Protein AF-A0A348ZEK1-F1 (afdb_monomer_lite)

Structure (mmCIF, N/CA/C/O backbone):
data_AF-A0A348ZEK1-F1
#
_entry.id   AF-A0A348ZEK1-F1
#
loop_
_atom_site.group_PDB
_atom_site.id
_atom_site.type_symbol
_atom_site.label_atom_id
_atom_site.label_alt_id
_atom_site.label_comp_id
_atom_site.label_asym_id
_atom_site.label_entity_id
_atom_site.label_seq_id
_atom_site.pdbx_PDB_ins_code
_atom_site.Cartn_x
_atom_site.Cartn_y
_atom_site.Cartn_z
_atom_site.occupancy
_atom_site.B_iso_or_equiv
_atom_site.auth_seq_id
_atom_site.auth_comp_id
_atom_site.auth_asym_id
_atom_site.auth_atom_id
_atom_site.pdbx_PDB_model_num
ATOM 1 N N . THR A 1 1 ? -15.764 -6.537 20.618 1.00 86.88 1 THR A N 1
ATOM 2 C CA . THR A 1 1 ? -16.572 -5.295 20.672 1.00 86.88 1 THR A CA 1
ATOM 3 C C . THR A 1 1 ? -16.518 -4.606 19.317 1.00 86.88 1 THR A C 1
ATOM 5 O O . THR A 1 1 ? -15.702 -5.006 18.494 1.00 86.88 1 THR A O 1
ATOM 8 N N . ARG A 1 2 ? -17.385 -3.619 19.048 1.00 95.00 2 ARG A N 1
ATOM 9 C CA . ARG A 1 2 ? -17.425 -2.895 17.760 1.00 95.00 2 ARG A CA 1
ATOM 10 C C . ARG A 1 2 ? -16.074 -2.265 17.384 1.00 95.00 2 ARG A C 1
ATOM 12 O O . ARG A 1 2 ? -15.631 -2.426 16.258 1.00 95.00 2 ARG A O 1
ATOM 19 N N . GLU A 1 3 ? -15.377 -1.681 18.354 1.00 96.94 3 GLU A N 1
ATOM 20 C CA . GLU A 1 3 ? -14.046 -1.077 18.164 1.00 96.94 3 GLU A CA 1
ATOM 21 C C . GLU A 1 3 ? -13.009 -2.066 17.605 1.00 96.94 3 GLU A C 1
ATOM 23 O O . GLU A 1 3 ? -12.210 -1.728 16.739 1.00 96.94 3 GLU A O 1
ATOM 28 N N . GLN A 1 4 ? -13.043 -3.327 18.051 1.00 97.06 4 GLN A N 1
ATOM 29 C CA . GLN A 1 4 ? -12.130 -4.358 17.542 1.00 97.06 4 GLN A CA 1
ATOM 30 C C . GLN A 1 4 ? -12.432 -4.728 16.086 1.00 97.06 4 GLN A C 1
ATOM 32 O O . GLN A 1 4 ? -11.523 -5.093 15.346 1.00 97.06 4 GLN A O 1
ATOM 37 N N . GLN A 1 5 ? -13.701 -4.654 15.677 1.00 97.25 5 GLN A N 1
ATOM 38 C CA . GLN A 1 5 ? -14.099 -4.904 14.292 1.00 97.25 5 GLN A CA 1
ATOM 39 C C . GLN A 1 5 ? -13.653 -3.753 13.389 1.00 97.25 5 GLN A C 1
ATOM 41 O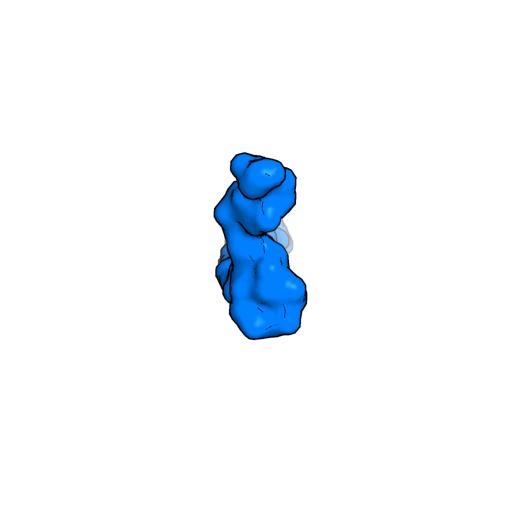 O . GLN A 1 5 ? -13.119 -4.011 12.317 1.00 97.25 5 GLN A O 1
ATOM 46 N N . GLU A 1 6 ? -13.807 -2.508 13.842 1.00 98.12 6 GLU A N 1
ATOM 47 C CA . GLU A 1 6 ? -13.330 -1.318 13.126 1.00 98.12 6 GLU A CA 1
ATOM 48 C C . GLU A 1 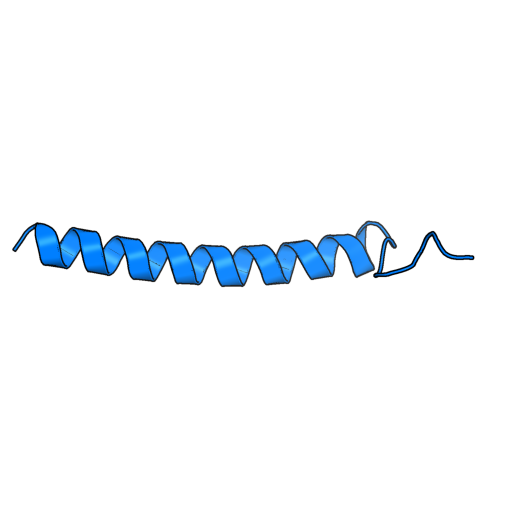6 ? -11.803 -1.364 12.950 1.00 98.12 6 GLU A C 1
ATOM 50 O O . GLU A 1 6 ? -11.313 -1.248 11.831 1.00 98.12 6 GLU A O 1
ATOM 55 N N . HIS A 1 7 ? -11.053 -1.712 14.000 1.00 97.50 7 HIS A N 1
ATOM 56 C CA . HIS A 1 7 ? -9.603 -1.899 13.895 1.00 97.50 7 HIS A CA 1
ATOM 57 C C . HIS A 1 7 ? -9.198 -3.018 12.916 1.00 97.50 7 HIS A C 1
ATOM 59 O O . HIS A 1 7 ? -8.230 -2.886 12.165 1.00 97.50 7 HIS A O 1
ATOM 65 N N . ALA A 1 8 ? -9.934 -4.134 12.902 1.00 97.56 8 ALA A N 1
ATOM 66 C CA . ALA A 1 8 ? -9.673 -5.222 11.964 1.00 97.56 8 ALA A CA 1
ATOM 67 C C . ALA A 1 8 ? -9.952 -4.814 10.505 1.00 97.56 8 ALA A C 1
ATOM 69 O O . ALA A 1 8 ? -9.216 -5.227 9.606 1.00 97.56 8 ALA A O 1
ATOM 70 N N . LEU A 1 9 ? -10.985 -3.997 10.272 1.00 98.38 9 LEU A N 1
ATOM 71 C CA . LEU A 1 9 ? -11.294 -3.440 8.955 1.00 98.38 9 LEU A CA 1
ATOM 72 C C . LEU A 1 9 ? -10.214 -2.460 8.489 1.00 98.38 9 LEU A C 1
ATOM 74 O O . LEU A 1 9 ? -9.806 -2.544 7.334 1.00 98.38 9 LEU A O 1
ATOM 78 N N . ASP A 1 10 ? -9.680 -1.623 9.377 1.00 98.56 10 ASP A N 1
ATOM 79 C CA . ASP A 1 10 ? -8.576 -0.713 9.045 1.00 98.56 10 ASP A CA 1
ATOM 80 C C . ASP A 1 10 ? -7.317 -1.471 8.607 1.00 98.56 10 ASP A C 1
ATOM 82 O O . ASP A 1 10 ? -6.678 -1.124 7.612 1.00 98.56 10 ASP A O 1
ATOM 86 N N . ILE A 1 11 ? -6.971 -2.561 9.302 1.00 98.44 11 ILE A N 1
ATOM 87 C CA . ILE A 1 11 ? -5.841 -3.418 8.907 1.00 98.44 11 ILE A CA 1
ATOM 88 C C . ILE A 1 11 ? -6.089 -4.046 7.532 1.00 98.44 11 ILE A C 1
ATOM 90 O O . ILE A 1 11 ? -5.159 -4.173 6.728 1.00 98.44 11 ILE A O 1
ATOM 94 N N . LEU A 1 12 ? -7.324 -4.476 7.266 1.00 98.50 12 LEU A N 1
ATOM 95 C CA . LEU A 1 12 ? -7.676 -5.061 5.979 1.00 98.50 12 LEU A CA 1
ATOM 96 C C . LEU A 1 12 ? -7.568 -4.023 4.858 1.00 98.50 12 LEU A C 1
ATOM 98 O O . LEU A 1 12 ? -6.973 -4.328 3.825 1.00 98.50 12 LEU A O 1
ATOM 102 N N . GLN A 1 13 ? -8.064 -2.805 5.083 1.00 98.44 13 GLN A N 1
ATOM 103 C CA . GLN A 1 13 ? -7.949 -1.704 4.131 1.00 98.44 13 GLN A CA 1
ATOM 104 C C . GLN A 1 13 ? -6.480 -1.391 3.833 1.00 98.44 13 GLN A C 1
ATOM 106 O O . GLN A 1 13 ? -6.086 -1.404 2.671 1.00 98.44 13 GLN A O 1
ATOM 111 N N . PHE A 1 14 ? -5.638 -1.268 4.864 1.00 98.50 14 PHE A N 1
ATOM 112 C CA . PHE A 1 14 ? -4.200 -1.054 4.691 1.00 98.50 14 PHE A CA 1
ATOM 113 C C . PHE A 1 14 ? -3.546 -2.122 3.799 1.00 98.50 14 PHE A C 1
ATOM 115 O O . PHE A 1 14 ? -2.732 -1.810 2.931 1.00 98.50 14 PHE A O 1
ATOM 122 N N . LYS A 1 15 ? -3.902 -3.401 3.978 1.00 98.50 15 LYS A N 1
ATOM 123 C CA . LYS A 1 15 ? -3.360 -4.476 3.132 1.00 98.50 15 LYS A CA 1
ATOM 124 C C . LYS A 1 15 ? -3.799 -4.341 1.679 1.00 98.50 15 LYS A C 1
ATOM 126 O O . LYS A 1 15 ? -2.992 -4.596 0.787 1.00 98.50 15 LYS A O 1
ATOM 131 N N . LEU A 1 16 ? -5.052 -3.964 1.444 1.00 98.69 16 LEU A N 1
ATOM 132 C CA . LEU A 1 16 ? -5.559 -3.731 0.095 1.00 98.69 16 LEU A CA 1
ATOM 133 C C . LEU A 1 16 ? -4.861 -2.533 -0.556 1.00 98.69 16 LEU A C 1
ATOM 135 O O . LEU A 1 16 ? -4.472 -2.639 -1.715 1.00 98.69 16 LEU A O 1
ATOM 139 N N . ASP A 1 17 ? -4.602 -1.464 0.195 1.00 98.69 17 ASP A N 1
ATOM 140 C CA . ASP A 1 17 ? -3.890 -0.280 -0.299 1.00 98.69 17 ASP A CA 1
ATOM 141 C C . ASP A 1 17 ? -2.446 -0.618 -0.714 1.00 98.69 17 ASP A C 1
ATOM 143 O O . ASP A 1 17 ? -1.971 -0.190 -1.768 1.00 98.69 17 ASP A O 1
ATOM 147 N N . VAL A 1 18 ? -1.746 -1.460 0.057 1.00 98.50 18 VAL A N 1
ATOM 148 C CA . VAL A 1 18 ? -0.407 -1.951 -0.323 1.00 98.50 18 VAL A CA 1
ATOM 149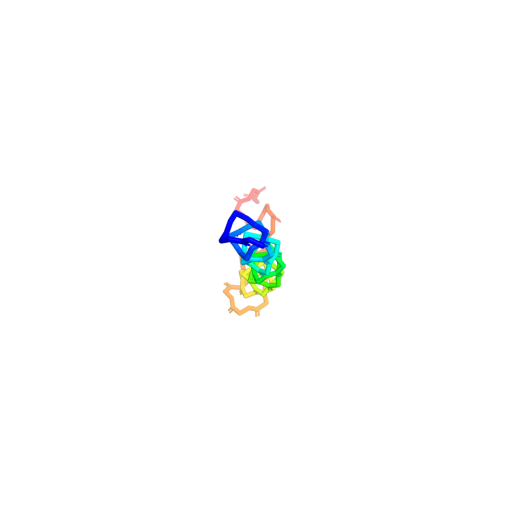 C C . VAL A 1 18 ? -0.462 -2.751 -1.625 1.00 98.50 18 VAL A C 1
ATOM 151 O O . VAL A 1 18 ? 0.340 -2.518 -2.527 1.00 98.50 18 VAL A O 1
ATOM 154 N N . LEU A 1 19 ? -1.414 -3.677 -1.761 1.00 98.69 19 LEU A N 1
ATOM 155 C CA . LEU A 1 19 ? -1.544 -4.462 -2.993 1.00 98.69 19 LEU A CA 1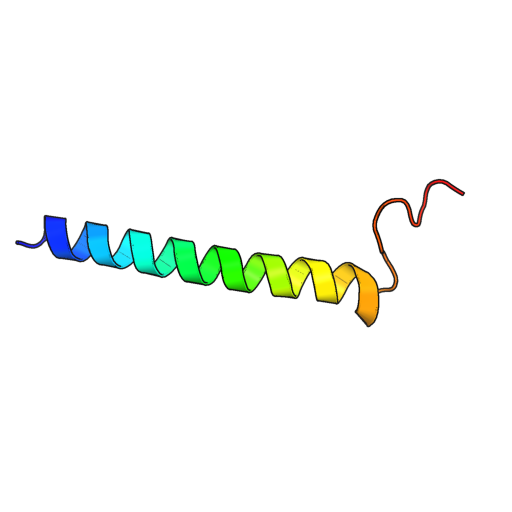
ATOM 156 C C . LEU A 1 19 ? -1.893 -3.577 -4.195 1.00 98.69 19 LEU A C 1
ATOM 158 O O . LEU A 1 19 ? -1.368 -3.785 -5.289 1.00 98.69 19 LEU A O 1
ATOM 162 N N . TRP A 1 20 ? -2.734 -2.567 -3.984 1.00 98.62 20 TRP A N 1
ATOM 163 C CA . TRP A 1 20 ? -3.104 -1.607 -5.014 1.00 98.62 20 TRP A CA 1
ATOM 164 C C . TRP A 1 20 ? -1.898 -0.791 -5.479 1.00 98.62 20 TRP A C 1
ATOM 166 O O . TRP A 1 20 ? -1.647 -0.700 -6.677 1.00 98.62 20 TRP A O 1
ATOM 176 N N . THR A 1 21 ? -1.110 -0.246 -4.552 1.00 98.25 21 THR A N 1
ATOM 177 C CA . THR A 1 21 ? 0.072 0.568 -4.887 1.00 98.25 21 THR A CA 1
ATOM 178 C C . THR A 1 21 ? 1.159 -0.231 -5.613 1.00 98.25 21 THR A C 1
ATOM 180 O O . THR A 1 21 ? 1.825 0.309 -6.496 1.00 98.25 21 THR A O 1
ATOM 183 N N . MET A 1 22 ? 1.310 -1.530 -5.325 1.00 98.38 22 MET A N 1
ATOM 184 C CA . MET A 1 22 ? 2.197 -2.408 -6.103 1.00 98.38 22 MET A CA 1
ATOM 185 C C . MET A 1 22 ? 1.738 -2.535 -7.560 1.00 98.38 22 MET A C 1
ATOM 187 O O . MET A 1 22 ? 2.556 -2.433 -8.476 1.00 98.38 22 MET A O 1
ATOM 191 N N . LEU A 1 23 ? 0.436 -2.745 -7.779 1.00 98.38 23 LEU A N 1
ATOM 192 C CA . LEU A 1 23 ? -0.131 -2.836 -9.123 1.00 98.38 23 LEU A CA 1
ATOM 193 C C . LEU A 1 23 ? -0.009 -1.507 -9.876 1.00 98.38 23 LEU A C 1
ATOM 195 O O . LEU A 1 23 ? 0.346 -1.509 -11.053 1.00 98.38 23 LEU A O 1
ATOM 199 N N . ASP A 1 24 ? -0.261 -0.392 -9.197 1.00 98.12 24 ASP A N 1
ATOM 200 C CA . ASP A 1 24 ? -0.174 0.954 -9.762 1.00 98.12 24 ASP A CA 1
ATOM 201 C C . ASP A 1 24 ? 1.246 1.262 -10.271 1.00 98.12 24 ASP A C 1
ATOM 203 O O . ASP A 1 24 ? 1.439 1.654 -11.424 1.00 98.12 24 ASP A O 1
ATOM 207 N N . ALA A 1 25 ? 2.271 0.940 -9.472 1.00 98.06 25 ALA A N 1
ATOM 208 C CA . ALA A 1 25 ? 3.671 1.102 -9.867 1.00 98.06 25 ALA A CA 1
ATOM 209 C C . ALA A 1 25 ? 4.046 0.249 -11.094 1.00 98.06 25 ALA A C 1
ATOM 211 O O . ALA A 1 25 ? 4.747 0.712 -11.997 1.00 98.06 25 ALA A O 1
ATOM 212 N N . MET A 1 26 ? 3.569 -0.999 -11.148 1.00 98.06 26 MET A N 1
ATOM 213 C CA . MET A 1 26 ? 3.784 -1.873 -12.305 1.00 98.06 26 MET A CA 1
ATOM 214 C C . MET A 1 26 ? 3.061 -1.351 -13.548 1.00 98.06 26 MET A C 1
ATOM 216 O O . MET A 1 26 ? 3.608 -1.425 -14.646 1.00 98.06 26 MET A O 1
ATOM 220 N N . GLN A 1 27 ? 1.851 -0.815 -13.394 1.00 98.12 27 GLN A N 1
ATOM 221 C CA . GLN A 1 27 ? 1.078 -0.283 -14.509 1.00 98.12 27 GLN A CA 1
ATOM 222 C C . GLN A 1 27 ? 1.761 0.941 -15.132 1.00 98.12 27 GLN A C 1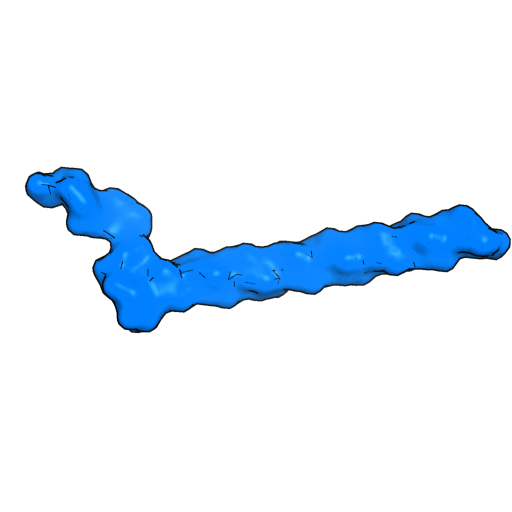
ATOM 224 O O . GLN A 1 27 ? 1.910 0.991 -16.354 1.00 98.12 27 GLN A O 1
ATOM 229 N N . LEU A 1 28 ? 2.259 1.870 -14.311 1.00 97.44 28 LEU A N 1
ATOM 230 C CA . LEU A 1 28 ? 3.066 3.007 -14.771 1.00 97.44 28 LEU A CA 1
ATOM 231 C C . LEU A 1 28 ? 4.304 2.544 -15.546 1.00 97.44 28 LEU A C 1
ATOM 233 O O . LEU A 1 28 ? 4.513 2.942 -16.693 1.00 97.44 28 LEU A O 1
ATOM 237 N N . ALA A 1 29 ? 5.086 1.634 -14.963 1.00 97.19 29 ALA A N 1
ATOM 238 C CA . ALA A 1 29 ? 6.340 1.196 -15.564 1.00 97.19 29 ALA A CA 1
ATOM 239 C C . ALA A 1 29 ? 6.151 0.373 -16.849 1.00 97.19 29 ALA A C 1
ATOM 241 O O . ALA A 1 29 ? 6.896 0.571 -17.807 1.00 97.19 29 ALA A O 1
ATOM 242 N N . TYR A 1 30 ? 5.186 -0.552 -16.877 1.00 97.06 30 TYR A N 1
ATOM 243 C CA . TYR A 1 30 ? 5.113 -1.589 -17.916 1.00 97.06 30 TYR A CA 1
ATOM 244 C C . TYR A 1 30 ? 3.952 -1.434 -18.895 1.00 97.06 30 TYR A C 1
ATOM 246 O O . TYR A 1 30 ? 4.055 -1.908 -20.024 1.00 97.06 30 TYR A O 1
ATOM 254 N N . THR A 1 31 ? 2.859 -0.780 -18.502 1.00 97.25 31 THR A N 1
ATOM 255 C CA . THR A 1 31 ? 1.737 -0.516 -19.415 1.00 97.25 31 THR A CA 1
ATOM 256 C C . THR A 1 31 ? 1.896 0.850 -20.064 1.00 97.25 31 THR A C 1
ATOM 258 O O . THR A 1 31 ? 1.803 0.967 -21.285 1.00 97.2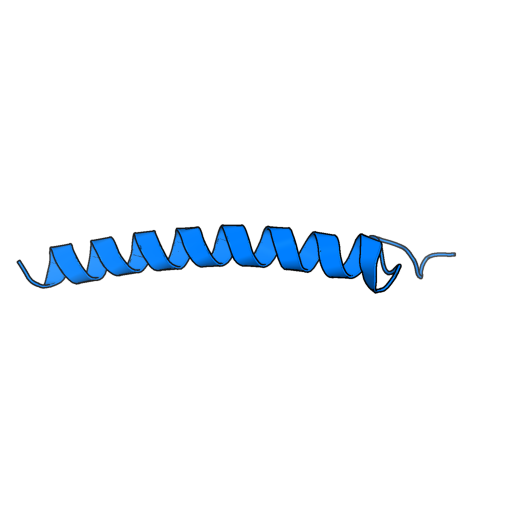5 31 THR A O 1
ATOM 261 N N . TYR A 1 32 ? 2.176 1.877 -19.260 1.00 96.81 32 TYR A N 1
ATOM 262 C CA . TYR A 1 32 ? 2.324 3.246 -19.755 1.00 96.81 32 TYR A CA 1
ATOM 263 C C . TYR A 1 32 ? 3.745 3.572 -20.232 1.00 96.81 32 TYR A C 1
ATOM 265 O O . TYR A 1 32 ? 3.936 4.574 -20.912 1.00 96.81 32 TYR A O 1
ATOM 273 N N . ASN A 1 33 ? 4.727 2.696 -19.977 1.00 94.38 33 ASN A N 1
ATOM 274 C CA . ASN A 1 33 ? 6.147 2.939 -20.266 1.00 94.38 33 ASN A CA 1
ATOM 275 C C . ASN A 1 33 ? 6.661 4.241 -19.632 1.00 94.38 33 ASN A C 1
ATOM 277 O O . ASN A 1 33 ? 7.530 4.917 -20.186 1.00 94.38 33 ASN A O 1
ATOM 281 N N . GLU A 1 34 ? 6.145 4.562 -18.447 1.00 96.12 34 GLU A N 1
ATOM 282 C CA . GLU A 1 34 ? 6.547 5.700 -17.624 1.00 96.12 34 GLU A CA 1
ATOM 283 C C . GLU A 1 34 ? 7.270 5.198 -16.362 1.00 96.12 34 GLU A C 1
ATOM 285 O O . GLU A 1 34 ? 6.802 5.401 -15.238 1.00 96.12 34 GLU A O 1
ATOM 290 N N . PRO A 1 35 ? 8.410 4.486 -16.495 1.00 94.88 35 PRO A N 1
ATOM 291 C CA . PRO A 1 35 ? 9.195 4.110 -15.331 1.00 94.88 35 PRO A CA 1
ATOM 292 C C . PRO A 1 35 ? 9.791 5.358 -14.659 1.00 94.88 35 PRO A C 1
ATOM 294 O O . PRO A 1 35 ? 9.898 6.418 -15.279 1.00 94.88 35 PRO A O 1
ATOM 297 N N . PRO A 1 36 ? 10.257 5.255 -13.405 1.00 95.31 36 PRO A N 1
ATOM 298 C CA . PRO A 1 36 ? 10.911 6.369 -12.727 1.00 95.31 36 PRO A CA 1
ATOM 299 C C . PRO A 1 36 ? 12.002 7.023 -13.589 1.00 95.31 36 PRO A C 1
ATOM 301 O O . PRO A 1 36 ? 12.811 6.331 -14.208 1.00 95.31 36 PRO A O 1
ATOM 304 N N . PHE A 1 37 ? 12.024 8.359 -13.611 1.00 94.44 37 PHE A N 1
ATOM 305 C CA . PHE A 1 37 ? 12.953 9.179 -14.405 1.00 94.44 37 PHE A CA 1
ATOM 306 C C . PHE A 1 37 ? 12.819 9.055 -15.936 1.00 94.44 37 PHE A C 1
ATOM 308 O O . PHE A 1 37 ? 13.709 9.512 -16.652 1.00 94.44 37 PHE A O 1
ATOM 315 N N . HIS A 1 38 ? 11.708 8.518 -16.461 1.00 92.69 38 HIS A N 1
ATOM 316 C CA . HIS A 1 38 ? 11.469 8.412 -17.911 1.00 92.69 38 HIS A CA 1
ATOM 317 C C . HIS A 1 38 ? 11.580 9.747 -18.675 1.00 92.69 38 HIS A C 1
ATOM 319 O O . HIS A 1 38 ? 11.885 9.747 -19.867 1.00 92.69 38 HIS A O 1
ATOM 325 N N . SER A 1 39 ? 11.350 10.879 -18.003 1.00 91.25 39 SER A N 1
ATOM 326 C CA . SER A 1 39 ? 11.382 12.230 -18.575 1.00 91.25 39 SER A CA 1
ATOM 327 C C . SER A 1 39 ? 12.696 12.992 -18.357 1.00 91.25 39 SER A C 1
ATOM 329 O O . SER A 1 39 ? 12.867 14.062 -18.932 1.00 91.25 39 SER A O 1
ATOM 331 N N . CYS A 1 40 ? 13.643 12.471 -17.569 1.00 90.62 40 CYS A N 1
ATOM 332 C CA . CYS A 1 40 ? 14.907 13.152 -17.243 1.00 90.62 40 CYS A CA 1
ATOM 333 C C . CYS A 1 40 ? 16.009 12.954 -18.305 1.00 90.62 40 CYS A C 1
ATOM 335 O O . CYS A 1 40 ? 17.190 12.904 -17.960 1.00 90.62 40 CYS A O 1
ATOM 337 N N . ARG A 1 41 ? 15.626 12.793 -19.575 1.00 58.28 41 ARG A N 1
ATOM 338 C CA . ARG A 1 41 ? 16.549 12.552 -20.690 1.00 58.28 41 ARG A CA 1
ATOM 339 C C . ARG A 1 41 ? 17.011 13.842 -21.353 1.00 58.28 41 ARG A C 1
ATOM 341 O O . ARG A 1 41 ? 16.166 14.747 -21.515 1.00 58.28 41 ARG A O 1
#

Sequence (41 aa):
TREQQEHALDILQFKLDVLWTMLDAMQLAYTYNEPPFHSCR

Secondary structure (DSSP, 8-state):
-HHHHHHHHHHHHHHHHHHHHHHHHHIIIIIS---TTTT--

Radius of gyration: 16.47 Å; chains: 1; bounding box: 34×18×41 Å

Foldseek 3Di:
DVVVVVVVVVVVVVVVVVVVVVVVQCCCCPVVVNHPCPPVD

pLDDT: mean 95.85, std 6.45, range [58.28, 98.69]